Protein AF-A0A1X3F1A3-F1 (afdb_monomer_lite)

Radius of gyration: 10.72 Å; chains: 1; bounding box: 27×16×29 Å

pLDDT: mean 79.87, std 11.12, range [43.0, 92.06]

Sequence (67 aa):
MVRDPPGQRLDLLRAEAYRAAKANGVKLHVDRAEIGTQFCYDNEKAKTAFALVCEKFGIWYDGQRQR

Foldseek 3Di:
DWAADDPVVVVVLVVQLVVLCVVVVWDWDWDDDPGHIDIATPDVSSVVSSVVVCVVVVIDDDSPDDD

Structure (mmCIF, N/CA/C/O backbone):
data_AF-A0A1X3F1A3-F1
#
_entry.id   AF-A0A1X3F1A3-F1
#
loop_
_atom_site.group_PDB
_atom_site.id
_atom_site.type_symbol
_atom_site.label_atom_id
_atom_site.label_alt_id
_atom_site.label_comp_id
_atom_site.label_asym_id
_atom_site.label_entity_id
_atom_site.label_seq_id
_atom_site.pdbx_PDB_ins_code
_atom_site.Cartn_x
_atom_site.Cartn_y
_atom_site.Cartn_z
_atom_site.occupancy
_atom_site.B_iso_or_equiv
_atom_site.auth_seq_id
_atom_site.auth_comp_id
_atom_site.auth_asym_id
_atom_site.auth_atom_id
_atom_site.pdbx_PDB_model_num
ATOM 1 N N . MET A 1 1 ? -2.407 3.243 -7.736 1.00 67.69 1 MET A N 1
ATOM 2 C CA . MET A 1 1 ? -1.590 2.485 -8.711 1.00 67.69 1 MET A CA 1
ATOM 3 C C . MET A 1 1 ? -0.139 2.910 -8.563 1.00 67.69 1 MET A C 1
ATOM 5 O O . MET A 1 1 ? 0.133 4.099 -8.602 1.00 67.69 1 MET A O 1
ATOM 9 N N . VAL A 1 2 ? 0.774 1.968 -8.346 1.00 71.31 2 VAL A N 1
ATOM 10 C CA . VAL A 1 2 ? 2.219 2.208 -8.240 1.00 71.31 2 VAL A CA 1
ATOM 11 C C . VAL A 1 2 ? 2.869 1.899 -9.585 1.00 71.31 2 VAL A C 1
ATOM 13 O O . VAL A 1 2 ? 2.643 0.815 -10.125 1.00 71.31 2 VAL A O 1
ATOM 16 N N . ARG A 1 3 ? 3.669 2.830 -10.120 1.00 65.75 3 ARG A N 1
ATOM 17 C CA . ARG A 1 3 ? 4.365 2.638 -11.402 1.00 65.75 3 ARG A CA 1
ATOM 18 C C . ARG A 1 3 ? 5.587 1.732 -11.234 1.00 65.75 3 ARG A C 1
ATOM 20 O O . ARG A 1 3 ? 6.345 1.890 -10.283 1.00 65.75 3 ARG A O 1
ATOM 27 N N . ASP A 1 4 ? 5.706 0.803 -12.177 1.00 65.00 4 ASP A N 1
ATOM 28 C CA . ASP A 1 4 ? 6.609 -0.352 -12.288 1.00 65.00 4 ASP A CA 1
ATOM 29 C C . ASP A 1 4 ? 7.946 -0.254 -11.511 1.00 65.00 4 ASP A C 1
ATOM 31 O O . ASP A 1 4 ? 8.958 0.221 -12.036 1.00 65.00 4 ASP A O 1
ATOM 35 N N . PRO A 1 5 ? 7.975 -0.669 -10.230 1.00 64.31 5 PRO A N 1
ATOM 36 C CA . PRO A 1 5 ? 9.202 -0.697 -9.452 1.00 64.31 5 PRO A CA 1
ATOM 37 C C . PRO A 1 5 ? 10.026 -1.954 -9.800 1.00 64.31 5 PRO A C 1
ATOM 39 O O . PRO A 1 5 ? 9.443 -2.993 -10.113 1.00 64.31 5 PRO A O 1
ATOM 42 N N . PRO A 1 6 ? 11.371 -1.924 -9.685 1.00 73.19 6 PRO A N 1
ATOM 43 C CA . PRO A 1 6 ? 12.197 -3.127 -9.821 1.00 73.19 6 PRO A CA 1
ATOM 44 C C . PRO A 1 6 ? 11.676 -4.258 -8.923 1.00 73.19 6 PRO A C 1
ATOM 46 O O . PRO A 1 6 ? 11.224 -3.976 -7.813 1.00 73.19 6 PRO A O 1
ATOM 49 N N . GLY A 1 7 ? 11.776 -5.521 -9.356 1.00 73.00 7 GLY A N 1
ATOM 50 C CA . GLY A 1 7 ? 11.130 -6.664 -8.684 1.00 73.00 7 GLY A CA 1
ATOM 51 C C . GLY A 1 7 ? 11.323 -6.707 -7.161 1.00 73.00 7 GLY A C 1
ATOM 52 O O . GLY A 1 7 ? 10.354 -6.806 -6.416 1.00 73.00 7 GLY A O 1
ATOM 53 N N . GLN A 1 8 ? 12.548 -6.477 -6.679 1.00 78.81 8 GLN A N 1
ATOM 54 C CA . GLN A 1 8 ? 12.845 -6.417 -5.241 1.00 78.81 8 GLN A CA 1
ATOM 55 C C . GLN A 1 8 ? 12.099 -5.287 -4.505 1.00 78.81 8 GLN A C 1
ATOM 57 O O . GLN A 1 8 ? 11.642 -5.455 -3.376 1.00 78.81 8 GLN A O 1
ATOM 62 N N . ARG A 1 9 ? 11.957 -4.118 -5.137 1.00 80.69 9 ARG A N 1
ATOM 63 C CA . ARG A 1 9 ? 11.232 -2.972 -4.574 1.00 80.69 9 ARG A CA 1
ATOM 64 C C . ARG A 1 9 ? 9.720 -3.225 -4.577 1.00 80.69 9 ARG A C 1
ATOM 66 O O . ARG A 1 9 ? 9.034 -2.772 -3.663 1.00 80.69 9 ARG A O 1
ATOM 73 N N . LEU A 1 10 ? 9.211 -3.992 -5.543 1.00 80.44 10 LEU A N 1
ATOM 74 C CA . LEU A 1 10 ? 7.820 -4.448 -5.555 1.00 80.44 10 LEU A CA 1
ATOM 75 C C . LEU A 1 10 ? 7.519 -5.414 -4.400 1.00 80.44 10 LEU A C 1
ATOM 77 O O . LEU A 1 10 ? 6.470 -5.301 -3.767 1.00 80.44 10 LEU A O 1
ATOM 81 N N . ASP A 1 11 ? 8.434 -6.331 -4.092 1.00 84.88 11 ASP A N 1
ATOM 82 C CA . ASP A 1 11 ? 8.253 -7.285 -2.992 1.00 84.88 11 ASP A CA 1
ATOM 83 C C . ASP A 1 11 ? 8.278 -6.600 -1.621 1.00 84.88 11 ASP A C 1
ATOM 85 O O . ASP A 1 11 ? 7.438 -6.891 -0.766 1.00 84.88 11 ASP A O 1
ATOM 89 N N . LEU A 1 12 ? 9.160 -5.611 -1.441 1.00 86.81 12 LEU A N 1
ATOM 90 C CA . LEU A 1 12 ? 9.161 -4.752 -0.253 1.00 86.81 12 LEU A CA 1
ATOM 91 C C . LEU A 1 12 ? 7.841 -3.986 -0.109 1.00 86.81 12 LEU A C 1
ATOM 93 O O . LEU A 1 12 ? 7.258 -3.950 0.975 1.00 86.81 12 LEU A O 1
ATOM 97 N N . LEU A 1 13 ? 7.329 -3.429 -1.209 1.00 86.75 13 LEU A N 1
ATOM 98 C CA . LEU A 1 13 ? 6.037 -2.751 -1.204 1.00 86.75 13 LEU A CA 1
ATOM 99 C C . LEU A 1 13 ? 4.889 -3.686 -0.836 1.00 86.75 13 LEU A C 1
ATOM 101 O O . LEU A 1 13 ? 4.028 -3.289 -0.060 1.00 86.75 13 LEU A O 1
ATOM 105 N N . ARG A 1 14 ? 4.874 -4.926 -1.336 1.00 87.44 14 ARG A N 1
ATOM 106 C CA . ARG A 1 14 ? 3.862 -5.915 -0.938 1.00 87.44 14 ARG A CA 1
ATOM 107 C C . ARG A 1 14 ? 3.922 -6.197 0.558 1.00 87.44 14 ARG A C 1
ATOM 109 O O . ARG A 1 14 ? 2.880 -6.197 1.209 1.00 87.44 14 ARG A O 1
ATOM 116 N N . ALA A 1 15 ? 5.115 -6.400 1.113 1.00 89.75 15 ALA A N 1
ATOM 117 C CA . ALA A 1 15 ? 5.279 -6.665 2.540 1.00 89.75 15 ALA A CA 1
ATOM 118 C C . ALA A 1 15 ? 4.754 -5.507 3.408 1.00 89.75 15 ALA A C 1
ATOM 120 O O . ALA A 1 15 ? 4.001 -5.734 4.360 1.00 89.75 15 ALA A O 1
ATOM 121 N N . GLU A 1 16 ? 5.089 -4.265 3.055 1.00 90.88 16 GLU A N 1
ATOM 122 C CA . GLU A 1 16 ? 4.585 -3.086 3.765 1.00 90.88 16 GLU A CA 1
ATOM 123 C C . GLU A 1 16 ? 3.085 -2.868 3.542 1.00 90.88 16 GLU A C 1
ATOM 125 O O . GLU A 1 16 ? 2.366 -2.496 4.472 1.00 90.88 16 GLU A O 1
ATOM 130 N N . ALA A 1 17 ? 2.575 -3.190 2.352 1.00 88.25 17 ALA A N 1
ATOM 131 C CA . ALA A 1 17 ? 1.153 -3.119 2.064 1.00 88.25 17 ALA A CA 1
ATOM 132 C C . ALA A 1 17 ? 0.346 -4.053 2.978 1.00 88.25 17 ALA A C 1
ATOM 134 O O . ALA A 1 17 ? -0.649 -3.630 3.574 1.00 88.25 17 ALA A O 1
ATOM 135 N N . TYR A 1 18 ? 0.796 -5.304 3.125 1.00 88.75 18 TYR A N 1
ATOM 136 C CA . TYR A 1 18 ? 0.190 -6.284 4.027 1.00 88.75 18 TYR A CA 1
ATOM 137 C C . TYR A 1 18 ? 0.300 -5.861 5.493 1.00 88.75 18 TYR A C 1
ATOM 139 O O . TYR A 1 18 ? -0.647 -6.050 6.261 1.00 88.75 18 TYR A O 1
ATOM 147 N N . ARG A 1 19 ? 1.423 -5.253 5.892 1.00 92.06 19 ARG A N 1
ATOM 148 C CA . ARG A 1 19 ? 1.600 -4.714 7.246 1.00 92.06 19 ARG A CA 1
ATOM 149 C C . ARG A 1 19 ? 0.589 -3.607 7.539 1.00 92.06 19 ARG A C 1
ATOM 151 O O . ARG A 1 19 ? -0.051 -3.645 8.589 1.00 92.06 19 ARG A O 1
ATOM 158 N N . ALA A 1 20 ? 0.407 -2.671 6.607 1.00 88.38 20 ALA A N 1
ATOM 159 C CA . ALA A 1 20 ? -0.577 -1.599 6.726 1.00 88.38 20 ALA A CA 1
ATOM 160 C C . ALA A 1 20 ? -2.007 -2.151 6.825 1.00 88.38 20 ALA A C 1
ATOM 162 O O . ALA A 1 20 ? -2.777 -1.707 7.677 1.00 88.38 20 ALA A O 1
ATOM 163 N N . ALA A 1 21 ? -2.343 -3.160 6.016 1.00 88.12 21 ALA A N 1
ATOM 164 C CA . ALA A 1 21 ? -3.647 -3.817 6.050 1.00 88.12 21 ALA A CA 1
ATOM 165 C C . ALA A 1 21 ? -3.912 -4.4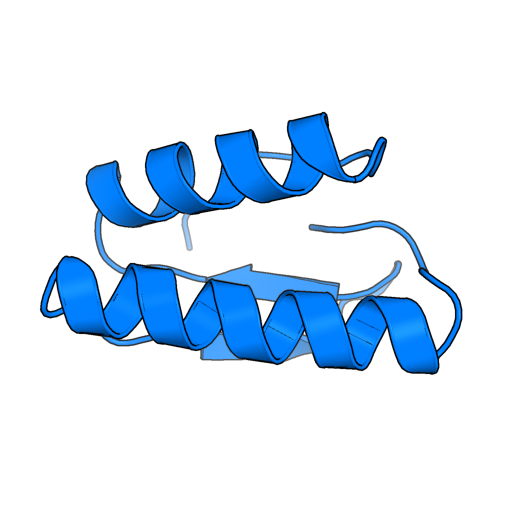90 7.406 1.00 88.12 21 ALA A C 1
ATOM 167 O O . ALA A 1 21 ? -4.923 -4.217 8.054 1.00 88.12 21 ALA A O 1
ATOM 168 N N . LYS A 1 22 ? -2.949 -5.287 7.890 1.00 91.00 22 LYS A N 1
ATOM 169 C CA . LYS A 1 22 ? -3.023 -5.976 9.185 1.00 91.00 22 LYS A CA 1
ATOM 170 C C . LYS A 1 22 ? -3.149 -4.996 10.352 1.00 91.00 22 LYS A C 1
ATOM 172 O O . LYS A 1 22 ? -3.980 -5.209 11.228 1.00 91.00 22 LYS A O 1
ATOM 177 N N . ALA A 1 23 ? -2.360 -3.921 10.356 1.00 89.31 23 ALA A N 1
ATOM 178 C CA . ALA A 1 23 ? -2.401 -2.900 11.405 1.00 89.31 23 ALA A CA 1
ATOM 179 C C . ALA A 1 23 ? -3.748 -2.160 11.467 1.00 89.31 23 ALA A C 1
ATOM 181 O O . ALA A 1 23 ? -4.147 -1.697 12.530 1.00 89.31 23 ALA A O 1
ATOM 182 N N . ASN A 1 24 ? -4.452 -2.068 10.336 1.00 87.31 24 ASN A N 1
ATOM 183 C CA . ASN A 1 24 ? -5.746 -1.399 10.226 1.00 87.31 24 ASN A CA 1
ATOM 184 C C . ASN A 1 24 ? -6.938 -2.370 10.189 1.00 87.31 24 ASN A C 1
ATOM 186 O O . ASN A 1 24 ? -8.064 -1.922 9.979 1.00 87.31 24 ASN A O 1
ATOM 190 N N . GLY A 1 25 ? -6.710 -3.675 10.374 1.00 88.69 25 GLY A N 1
ATOM 191 C CA . GLY A 1 25 ? -7.767 -4.690 10.396 1.00 88.69 25 GLY A CA 1
ATOM 192 C C . GLY A 1 25 ? -8.547 -4.827 9.085 1.00 88.69 25 GLY A C 1
ATOM 193 O O . GLY A 1 25 ? -9.709 -5.221 9.119 1.00 88.69 25 GLY A O 1
ATOM 194 N N . VAL A 1 26 ? -7.940 -4.492 7.942 1.00 86.50 26 VAL A N 1
ATOM 195 C CA . VAL A 1 26 ? -8.589 -4.568 6.622 1.00 86.50 26 VAL A CA 1
ATOM 196 C C . VAL A 1 26 ? -7.931 -5.584 5.712 1.00 86.50 26 VAL A C 1
ATOM 198 O O . VAL A 1 26 ? -6.773 -5.962 5.900 1.00 86.50 26 VAL A O 1
ATOM 201 N N . LYS A 1 27 ? -8.682 -6.018 4.701 1.00 84.69 27 LYS A N 1
ATOM 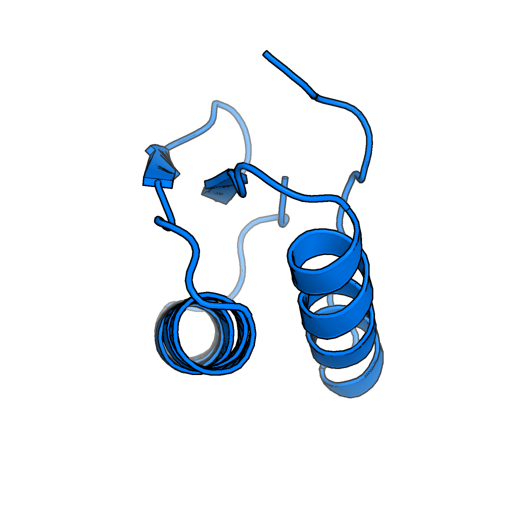202 C CA . LYS A 1 27 ? -8.139 -6.829 3.620 1.00 84.69 27 LYS A CA 1
ATOM 203 C C . LYS A 1 27 ? -7.372 -5.934 2.650 1.00 84.69 27 LYS A C 1
ATOM 205 O O . LYS A 1 27 ? -7.677 -4.755 2.472 1.00 84.69 27 LYS A O 1
ATOM 210 N N . LEU A 1 28 ? -6.334 -6.517 2.063 1.00 85.25 28 LEU A N 1
ATOM 211 C CA . LEU A 1 28 ? -5.582 -5.938 0.962 1.00 85.25 28 LEU A CA 1
ATOM 212 C C . LEU A 1 28 ? -5.811 -6.810 -0.264 1.00 85.25 28 LEU A C 1
ATOM 214 O O . LEU A 1 28 ? -5.548 -8.012 -0.223 1.00 85.25 28 LEU A O 1
ATOM 218 N N . HIS A 1 29 ? -6.230 -6.180 -1.352 1.00 83.00 29 HIS A N 1
ATOM 219 C CA . HIS A 1 29 ? -6.282 -6.789 -2.672 1.00 83.00 29 HIS A CA 1
ATOM 220 C C . HIS A 1 29 ? -5.159 -6.202 -3.529 1.00 83.00 29 HIS A C 1
ATOM 222 O O . HIS A 1 29 ? -4.975 -4.985 -3.573 1.00 83.00 29 HIS A O 1
ATOM 228 N N . VAL A 1 30 ? -4.362 -7.065 -4.162 1.00 82.06 30 VAL A N 1
ATOM 229 C CA . VAL A 1 30 ? -3.266 -6.650 -5.044 1.00 82.06 30 VAL A CA 1
ATOM 230 C C . VAL A 1 30 ? -3.582 -7.129 -6.448 1.00 82.06 30 VAL A C 1
ATOM 232 O O . VAL A 1 30 ? -3.535 -8.327 -6.712 1.00 82.06 30 VAL A O 1
ATOM 235 N N . ASP A 1 31 ? -3.861 -6.183 -7.337 1.00 79.62 31 ASP A N 1
ATOM 236 C CA . ASP A 1 31 ? -4.190 -6.456 -8.730 1.00 79.62 31 ASP A CA 1
ATOM 237 C C . ASP A 1 31 ? -3.057 -6.007 -9.654 1.00 79.62 31 ASP A C 1
ATOM 239 O O . ASP A 1 31 ? -2.358 -5.012 -9.413 1.00 79.62 31 ASP A O 1
ATOM 243 N N . ARG A 1 32 ? -2.884 -6.740 -10.756 1.00 75.31 32 ARG A N 1
ATOM 244 C CA . ARG A 1 32 ? -2.042 -6.289 -11.865 1.00 75.31 32 ARG A CA 1
ATOM 245 C C . ARG A 1 32 ? -2.824 -5.246 -12.652 1.00 75.31 32 ARG A C 1
ATOM 247 O O . ARG A 1 32 ? -3.941 -5.517 -13.083 1.00 75.31 32 ARG A O 1
ATOM 254 N N . ALA A 1 33 ? -2.235 -4.075 -12.850 1.00 70.75 33 ALA A N 1
ATOM 255 C CA . ALA A 1 33 ? -2.858 -3.013 -13.622 1.00 70.75 33 ALA A CA 1
ATOM 256 C C . ALA A 1 33 ? -2.157 -2.845 -14.977 1.00 70.75 33 ALA A C 1
ATOM 258 O O . ALA A 1 33 ? -1.060 -3.361 -15.182 1.00 70.75 33 ALA A O 1
ATOM 259 N N . GLU A 1 34 ? -2.797 -2.126 -15.901 1.00 63.84 34 GLU A N 1
ATOM 260 C CA . GLU A 1 34 ? -2.259 -1.856 -17.245 1.00 63.84 34 GLU A CA 1
ATOM 261 C C . GLU A 1 34 ? -0.877 -1.182 -17.190 1.00 63.84 34 GLU A C 1
ATOM 263 O O . GLU A 1 34 ? -0.005 -1.470 -18.004 1.00 63.84 34 GLU A O 1
ATOM 268 N N . ILE A 1 35 ? -0.649 -0.359 -16.160 1.00 69.38 35 ILE A N 1
ATOM 269 C CA . ILE A 1 35 ? 0.654 0.215 -15.823 1.00 69.38 35 ILE A CA 1
AT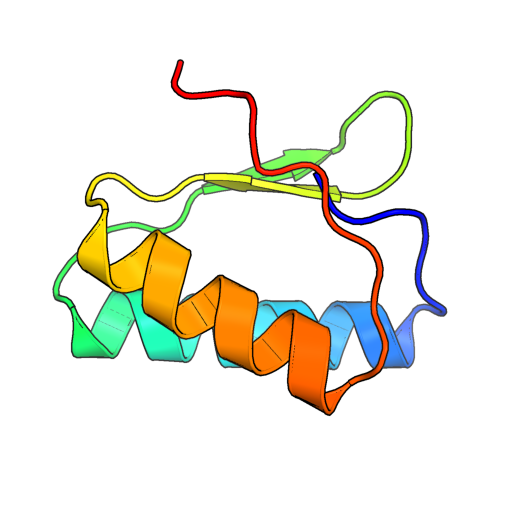OM 270 C C . ILE A 1 35 ? 0.956 -0.086 -14.347 1.00 69.38 35 ILE A C 1
ATOM 272 O O . ILE A 1 35 ? 0.339 0.476 -13.443 1.00 69.38 35 ILE A O 1
ATOM 276 N N . GLY A 1 36 ? 1.927 -0.965 -14.091 1.00 75.94 36 GLY A N 1
ATOM 277 C CA . GLY A 1 36 ? 2.417 -1.275 -12.745 1.00 75.94 36 GLY A CA 1
ATOM 278 C C . 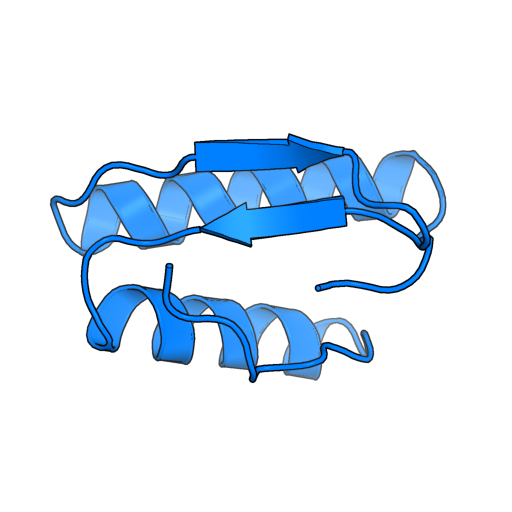GLY A 1 36 ? 1.477 -2.147 -11.896 1.00 75.94 36 GLY A C 1
ATOM 279 O O . GLY A 1 36 ? 0.902 -3.126 -12.370 1.00 75.94 36 GLY A O 1
ATOM 280 N N . THR A 1 37 ? 1.370 -1.840 -10.599 1.00 81.75 37 THR A N 1
ATOM 281 C CA . THR A 1 37 ? 0.625 -2.654 -9.613 1.00 81.75 37 THR A CA 1
ATOM 282 C C . THR A 1 37 ? -0.396 -1.813 -8.850 1.00 81.75 37 THR A C 1
ATOM 284 O O . THR A 1 37 ? -0.114 -0.685 -8.435 1.00 81.75 37 THR A O 1
ATOM 287 N N . GLN A 1 38 ? -1.594 -2.354 -8.631 1.00 83.12 38 GLN A N 1
ATOM 288 C CA . GLN A 1 38 ? -2.645 -1.711 -7.851 1.00 83.12 38 GLN A CA 1
ATOM 289 C C . GLN A 1 38 ? -2.774 -2.372 -6.475 1.00 83.12 38 GLN A C 1
ATOM 291 O O . GLN A 1 38 ? -2.932 -3.582 -6.372 1.00 83.12 38 GLN A O 1
ATOM 296 N N . PHE A 1 39 ? -2.713 -1.556 -5.423 1.00 82.44 39 PHE A N 1
ATOM 297 C CA . PHE A 1 39 ? -2.973 -1.960 -4.043 1.00 82.44 39 PHE A CA 1
ATOM 298 C C . PHE A 1 39 ? -4.316 -1.358 -3.616 1.00 82.44 39 PHE A C 1
ATOM 300 O O . PHE A 1 39 ? -4.466 -0.134 -3.593 1.00 82.44 39 PHE A O 1
ATOM 307 N N . CYS A 1 40 ? -5.291 -2.215 -3.326 1.00 82.69 40 CYS A N 1
ATOM 308 C CA . CYS A 1 40 ? -6.666 -1.861 -2.992 1.00 82.69 40 CYS A CA 1
ATOM 309 C C . CYS A 1 40 ? -6.935 -2.161 -1.514 1.00 82.69 40 CYS A C 1
ATOM 311 O O . CYS A 1 40 ? -6.782 -3.296 -1.064 1.00 82.69 40 CYS A O 1
ATOM 313 N N . TYR A 1 41 ? -7.346 -1.130 -0.779 1.00 82.88 41 TYR A N 1
ATOM 314 C CA . TYR A 1 41 ? -7.690 -1.205 0.639 1.00 82.88 41 TYR A CA 1
ATOM 315 C C . TYR A 1 41 ? -9.145 -0.807 0.857 1.00 82.88 41 TYR A C 1
ATOM 317 O O . TYR A 1 41 ? -9.614 0.168 0.261 1.00 82.88 41 TYR A O 1
ATOM 325 N N . ASP A 1 42 ? -9.798 -1.482 1.798 1.00 82.19 42 ASP A N 1
ATOM 326 C CA . ASP A 1 42 ? -11.208 -1.248 2.133 1.00 82.19 42 ASP A CA 1
ATOM 327 C C . ASP A 1 42 ? -11.432 -0.004 3.010 1.00 82.19 42 ASP A C 1
ATOM 329 O O . ASP A 1 42 ? -12.565 0.438 3.180 1.00 82.19 42 ASP A O 1
ATOM 333 N N . ASN A 1 43 ? -10.373 0.588 3.580 1.00 83.88 43 ASN A N 1
ATOM 334 C CA . ASN A 1 43 ? -10.480 1.806 4.386 1.00 83.88 43 ASN A CA 1
ATOM 335 C C . ASN A 1 43 ? -9.444 2.873 4.002 1.00 83.88 43 ASN A C 1
ATOM 337 O O . ASN A 1 43 ? -8.375 2.583 3.463 1.00 83.88 43 ASN A O 1
ATOM 341 N N . GLU A 1 44 ? -9.764 4.134 4.296 1.00 86.00 44 GLU A N 1
ATOM 342 C CA . GLU A 1 44 ? -8.893 5.274 3.984 1.00 86.00 44 GLU A CA 1
ATOM 343 C C . GLU A 1 44 ? -7.642 5.324 4.867 1.00 86.00 44 GLU A C 1
ATOM 345 O O . GLU A 1 44 ? -6.575 5.703 4.395 1.00 86.00 44 GLU A O 1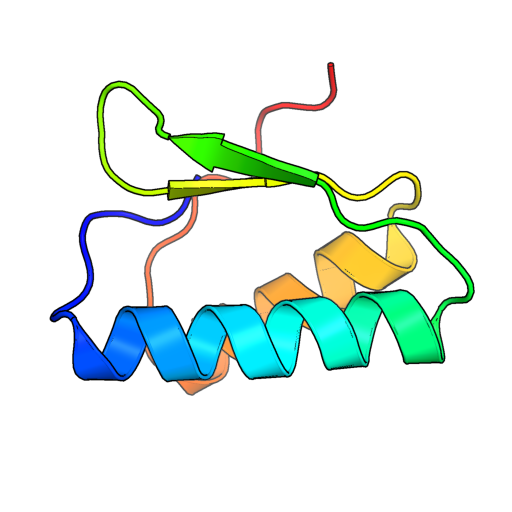
ATOM 350 N N . LYS A 1 45 ? -7.724 4.865 6.123 1.00 87.44 45 LYS A N 1
ATOM 351 C CA . LYS A 1 45 ? -6.575 4.854 7.046 1.00 87.44 45 LYS A CA 1
ATOM 352 C C . LYS A 1 45 ? -5.418 3.995 6.529 1.00 87.44 45 LYS A C 1
ATOM 354 O O . LYS A 1 45 ? -4.267 4.422 6.591 1.00 87.44 45 LYS A O 1
ATOM 359 N N . ALA A 1 46 ? -5.710 2.818 5.979 1.00 85.44 46 ALA A N 1
ATOM 360 C CA . ALA A 1 46 ? -4.707 1.939 5.390 1.00 85.44 46 ALA A CA 1
ATOM 361 C C . ALA A 1 46 ? -4.144 2.516 4.086 1.00 85.44 46 ALA A C 1
ATOM 363 O O . ALA A 1 46 ? -2.939 2.410 3.862 1.00 85.44 46 ALA A O 1
ATOM 364 N N . LYS A 1 47 ? -4.974 3.196 3.276 1.00 86.75 47 LYS A N 1
ATOM 365 C CA . LYS A 1 47 ? -4.506 3.928 2.084 1.00 86.7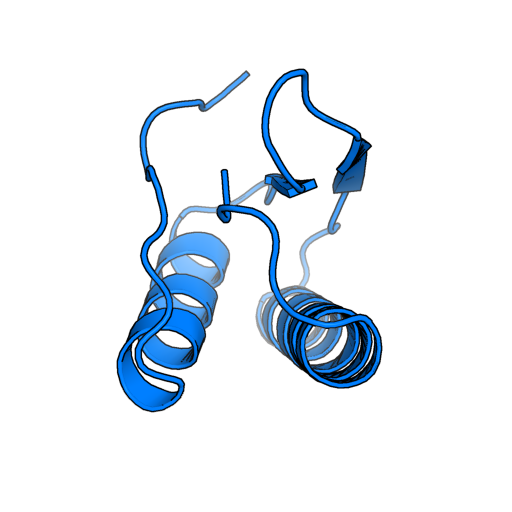5 47 LYS A CA 1
ATOM 366 C C . LYS A 1 47 ? -3.501 5.010 2.467 1.00 86.75 47 LYS A C 1
ATOM 368 O O . LYS A 1 47 ? -2.415 5.038 1.899 1.00 86.75 47 LYS A O 1
ATOM 373 N N . THR A 1 48 ? -3.816 5.842 3.462 1.00 88.62 48 THR A N 1
ATOM 374 C CA . THR A 1 48 ? -2.917 6.904 3.943 1.00 88.62 48 THR A CA 1
ATOM 375 C C . THR A 1 48 ? -1.635 6.331 4.545 1.00 88.62 48 THR A C 1
ATOM 377 O O . THR A 1 48 ? -0.544 6.810 4.246 1.00 88.62 48 THR A O 1
ATOM 380 N N . ALA A 1 49 ? -1.732 5.269 5.350 1.00 88.44 49 ALA A N 1
ATOM 381 C CA . ALA A 1 49 ? -0.554 4.610 5.912 1.00 88.44 49 ALA A CA 1
ATOM 382 C C . ALA A 1 49 ? 0.374 4.055 4.817 1.00 88.44 49 ALA A C 1
ATOM 384 O O . ALA A 1 49 ? 1.591 4.203 4.907 1.00 88.44 49 ALA A O 1
ATOM 385 N N . PHE A 1 50 ? -0.192 3.453 3.768 1.00 86.19 50 PHE A N 1
ATOM 386 C CA . PHE A 1 50 ? 0.579 2.928 2.645 1.00 86.19 50 PHE A CA 1
ATOM 387 C C . PHE A 1 50 ? 1.150 4.031 1.741 1.00 86.19 50 PHE A C 1
ATOM 389 O O . PHE A 1 50 ? 2.287 3.925 1.291 1.00 86.19 50 PHE A O 1
ATOM 396 N N . ALA A 1 51 ? 0.419 5.126 1.537 1.00 87.44 51 ALA A N 1
ATOM 397 C CA . ALA A 1 51 ? 0.908 6.304 0.823 1.00 87.44 51 ALA A CA 1
ATOM 398 C C . ALA A 1 51 ? 2.193 6.873 1.457 1.00 87.44 51 ALA A C 1
ATOM 400 O O . ALA A 1 51 ? 3.171 7.117 0.751 1.00 87.44 51 ALA A O 1
ATOM 401 N N . LEU A 1 52 ? 2.243 6.966 2.792 1.00 88.94 52 LEU A N 1
ATOM 402 C CA . LEU A 1 52 ? 3.446 7.380 3.528 1.00 88.94 52 LEU A CA 1
ATOM 403 C C . LEU A 1 52 ? 4.626 6.419 3.325 1.00 88.94 52 LEU A C 1
ATOM 405 O O . LEU A 1 52 ? 5.783 6.840 3.337 1.00 88.94 52 LEU A O 1
ATOM 409 N N . VAL A 1 53 ? 4.360 5.121 3.150 1.00 88.56 53 VAL A N 1
ATOM 410 C CA . VAL A 1 53 ? 5.399 4.157 2.768 1.00 88.56 53 VAL A CA 1
ATOM 411 C C . VAL A 1 53 ? 5.905 4.498 1.369 1.00 88.56 53 VAL A C 1
ATOM 413 O O . VAL A 1 53 ? 7.106 4.681 1.197 1.00 88.56 53 VAL A O 1
ATOM 416 N N . CYS A 1 54 ? 5.024 4.654 0.380 1.00 86.31 54 CYS A N 1
ATOM 417 C CA . CYS A 1 54 ? 5.434 5.005 -0.980 1.00 86.31 54 CYS A CA 1
ATOM 418 C C . CYS A 1 54 ? 6.296 6.278 -1.024 1.00 86.31 54 CYS A C 1
ATOM 420 O O . CYS A 1 54 ? 7.337 6.270 -1.680 1.00 86.31 54 CYS A O 1
ATOM 422 N N . GLU A 1 55 ? 5.935 7.319 -0.269 1.00 86.88 55 GLU A N 1
ATOM 423 C CA . GLU A 1 55 ? 6.724 8.553 -0.145 1.00 86.88 55 GLU A CA 1
ATOM 424 C C . GLU A 1 55 ? 8.123 8.304 0.429 1.00 86.88 55 GLU A C 1
ATOM 426 O O . GLU A 1 55 ? 9.112 8.742 -0.158 1.00 86.88 55 GLU A O 1
ATOM 431 N N . LYS A 1 56 ? 8.236 7.528 1.518 1.00 87.00 56 LYS A N 1
ATOM 432 C CA . LYS A 1 56 ? 9.535 7.158 2.114 1.00 87.00 56 LYS A CA 1
ATOM 433 C C . LYS A 1 56 ? 10.442 6.404 1.145 1.00 87.00 56 LYS A C 1
ATOM 435 O O . LYS A 1 56 ? 11.659 6.543 1.213 1.00 87.00 56 LYS A O 1
ATOM 440 N N . PHE A 1 57 ? 9.862 5.606 0.253 1.00 82.62 57 PHE A N 1
ATOM 441 C CA . PHE A 1 57 ? 10.600 4.865 -0.769 1.00 82.62 57 PHE A CA 1
ATOM 442 C C . PHE A 1 57 ? 10.806 5.661 -2.074 1.00 82.62 57 PHE A C 1
ATOM 444 O O . PHE A 1 57 ? 11.421 5.138 -3.009 1.00 82.62 57 PHE A O 1
ATOM 451 N N . GLY A 1 58 ? 10.315 6.906 -2.158 1.00 83.88 58 GLY A N 1
ATOM 452 C CA . GLY A 1 58 ? 10.411 7.750 -3.353 1.00 83.88 58 GLY A CA 1
ATOM 453 C C . GLY A 1 58 ? 9.614 7.206 -4.542 1.00 83.88 58 GLY A C 1
ATOM 454 O O . GLY A 1 58 ? 10.029 7.346 -5.693 1.00 83.88 58 GLY A O 1
ATOM 455 N N . ILE A 1 59 ? 8.508 6.514 -4.273 1.00 83.56 59 ILE A N 1
ATOM 456 C CA . ILE A 1 59 ? 7.700 5.823 -5.274 1.00 83.56 59 ILE A CA 1
ATOM 457 C C . ILE A 1 59 ? 6.470 6.657 -5.606 1.00 83.56 59 ILE A C 1
ATOM 459 O O . ILE A 1 59 ? 5.655 6.969 -4.741 1.00 83.56 59 ILE A O 1
ATOM 463 N N . TRP A 1 60 ? 6.311 6.955 -6.892 1.00 78.88 60 TRP A N 1
ATOM 464 C CA . TRP A 1 60 ? 5.136 7.642 -7.406 1.00 78.88 60 TRP A CA 1
ATOM 465 C C . TRP A 1 60 ? 3.933 6.699 -7.431 1.00 78.88 60 TRP A C 1
ATOM 467 O O . TRP A 1 60 ? 3.975 5.623 -8.039 1.00 78.88 60 TRP A O 1
ATOM 477 N N . TYR A 1 61 ? 2.851 7.129 -6.787 1.00 77.56 61 TYR A N 1
ATOM 478 C CA . TYR A 1 61 ? 1.578 6.425 -6.761 1.00 77.56 61 TYR A CA 1
ATOM 479 C C . TYR A 1 61 ? 0.449 7.345 -7.231 1.00 77.56 61 TYR A C 1
ATOM 481 O O . TYR A 1 61 ? 0.416 8.530 -6.918 1.00 77.56 61 TYR A O 1
ATOM 489 N N . ASP A 1 62 ? -0.490 6.780 -7.981 1.00 74.44 62 ASP A N 1
ATOM 490 C CA . ASP A 1 62 ? -1.771 7.411 -8.276 1.00 74.44 62 ASP A CA 1
ATOM 491 C C . ASP A 1 62 ? -2.797 6.961 -7.225 1.00 74.44 62 ASP A C 1
ATOM 493 O O . ASP A 1 62 ? -3.112 5.768 -7.123 1.00 74.44 62 ASP A O 1
ATOM 497 N N . GLY A 1 63 ? -3.263 7.900 -6.399 1.00 65.38 63 GLY A N 1
ATOM 498 C CA . GLY A 1 63 ? -4.235 7.667 -5.327 1.00 65.38 63 GLY A CA 1
ATOM 499 C C . GLY A 1 63 ? -5.688 7.541 -5.804 1.00 65.38 63 GLY A C 1
ATOM 500 O O . GLY A 1 63 ? -6.570 7.273 -4.990 1.00 65.38 63 GLY A O 1
ATOM 501 N N . GLN A 1 64 ? -5.963 7.717 -7.099 1.00 53.09 64 GLN A N 1
ATOM 502 C CA . GLN A 1 64 ? -7.320 7.817 -7.633 1.00 53.09 64 GLN A CA 1
ATOM 503 C C . GLN A 1 64 ? -7.798 6.490 -8.243 1.00 53.09 64 GLN A C 1
ATOM 505 O O . GLN A 1 64 ? -7.841 6.320 -9.457 1.00 53.09 64 GLN A O 1
ATOM 510 N N . ARG A 1 65 ? -8.199 5.530 -7.398 1.00 46.91 65 ARG A N 1
ATOM 511 C CA . ARG A 1 65 ? -9.248 4.554 -7.763 1.00 46.91 65 ARG A CA 1
ATOM 512 C C . ARG A 1 65 ? -9.780 3.840 -6.522 1.00 46.91 65 ARG A C 1
ATOM 514 O O . ARG A 1 65 ? -9.198 2.865 -6.053 1.00 46.91 65 ARG A O 1
ATOM 521 N N . GLN A 1 66 ? -10.885 4.349 -5.980 1.00 43.81 66 GLN A N 1
ATOM 522 C CA . GLN A 1 66 ? -11.796 3.540 -5.174 1.00 43.81 66 GLN A CA 1
ATOM 523 C C . GLN A 1 66 ? -12.707 2.823 -6.178 1.00 43.81 66 GLN A C 1
ATOM 525 O O . GLN A 1 66 ? -13.387 3.495 -6.953 1.00 43.81 66 GLN A O 1
ATOM 530 N N . ARG A 1 67 ? -12.654 1.495 -6.248 1.00 43.00 67 ARG A N 1
ATOM 531 C CA . ARG A 1 67 ? -13.708 0.701 -6.881 1.00 43.00 67 ARG A CA 1
ATOM 532 C C . ARG A 1 67 ? -14.305 -0.194 -5.816 1.00 43.00 67 ARG A C 1
ATOM 534 O O . ARG A 1 67 ? -13.504 -0.645 -4.969 1.00 43.00 67 ARG A O 1
#

Secondary structure (DSSP, 8-state):
-B----HHHHHHHHHHHHHHHHHTT--EEEEE-SSSEEEEESSHHHHHHHHHHHHHTT--B------

Organism: NCBI:txid255045